Protein AF-A0A6N1MS42-F1 (afdb_monomer)

Solvent-accessible surface area (backbone atoms only — not comparable to full-atom values): 5623 Å² total; per-residue (Å²): 131,81,63,70,68,56,56,54,53,55,51,52,53,53,54,46,73,71,34,95,62,48,94,50,84,52,76,70,48,53,62,50,50,35,52,50,42,53,49,51,29,53,51,22,40,51,39,30,60,65,42,89,42,75,66,50,28,54,49,19,51,53,46,24,54,50,39,49,49,51,28,41,77,69,61,59,40,54,74,70,56,47,53,55,52,52,50,52,44,53,50,29,52,53,52,41,58,52,63,77,75,111

Organism: Acinetobacter lwoffii (NCBI:txid28090)

Foldseek 3Di:
DPDPVVVVVVVVVVCLCPDPCNVPQDPVNLVVVLVVLVVQLVVLLVQCLVPPDPVSNVVSLVSNLVSLVVCVVSVSDDPVVSVVSVVSSVVSNVNNVVVVVD

Secondary structure (DSSP, 8-state):
---HHHHHHHHHHHHHHTSTTTTPPPHHHHHHHHHHHHHHHHHHHHHHTT--SHHHHHHHHHHHHHHHHHHHHTTSS-HHHHHHHHHHHHHHHHHHHHHHT-

Radius of gyration: 22.66 Å; Cα contacts (8 Å, |Δi|>4): 66; chains: 1; bounding box: 39×54×63 Å

Structure (mmCIF, N/CA/C/O backbone):
data_AF-A0A6N1MS42-F1
#
_entry.id   AF-A0A6N1MS42-F1
#
loop_
_atom_site.group_PDB
_atom_site.id
_atom_site.type_symbol
_atom_site.label_atom_id
_atom_site.label_alt_id
_atom_site.label_comp_id
_atom_site.label_asym_id
_atom_site.label_entity_id
_atom_site.label_seq_id
_atom_site.pdbx_PDB_ins_code
_atom_site.Cartn_x
_atom_site.Cartn_y
_atom_site.Cartn_z
_atom_site.occupancy
_atom_site.B_iso_or_equiv
_atom_site.auth_seq_id
_atom_site.auth_comp_id
_atom_site.auth_asym_id
_atom_site.auth_atom_id
_atom_site.pdbx_PDB_model_num
ATOM 1 N N . MET A 1 1 ? -23.022 41.405 36.509 1.00 46.06 1 MET A N 1
ATOM 2 C CA . MET A 1 1 ? -23.835 40.597 35.573 1.00 46.06 1 MET A CA 1
ATOM 3 C C . MET A 1 1 ? -22.903 39.611 34.885 1.00 46.06 1 MET A C 1
ATOM 5 O O . MET A 1 1 ? -21.986 40.055 34.209 1.00 46.06 1 MET A O 1
ATOM 9 N N . ARG A 1 2 ? -23.040 38.303 35.147 1.00 53.59 2 ARG A N 1
ATOM 10 C CA . ARG A 1 2 ? -22.235 37.265 34.476 1.00 53.59 2 ARG A CA 1
ATOM 11 C C . ARG A 1 2 ? -22.725 37.161 33.032 1.00 53.59 2 ARG A C 1
ATOM 13 O O . ARG A 1 2 ? -23.925 37.026 32.816 1.00 53.59 2 ARG A O 1
ATOM 20 N N . ASN A 1 3 ? -21.812 37.291 32.077 1.00 54.62 3 ASN A N 1
ATOM 21 C CA . ASN A 1 3 ? -22.112 37.280 30.649 1.00 54.62 3 ASN A CA 1
ATOM 22 C C . ASN A 1 3 ? -22.675 35.898 30.270 1.00 54.62 3 ASN A C 1
ATOM 24 O O . ASN A 1 3 ? -21.947 34.908 30.305 1.00 54.62 3 ASN A O 1
ATOM 28 N N . SER A 1 4 ? -23.965 35.810 29.941 1.00 60.06 4 SER A N 1
ATOM 29 C CA . SER A 1 4 ? -24.649 34.543 29.617 1.00 60.06 4 SER A CA 1
ATOM 30 C C . SER A 1 4 ? -24.002 33.792 28.446 1.00 60.06 4 SER A C 1
ATOM 32 O O . SER A 1 4 ? -24.046 32.567 28.399 1.00 60.06 4 SER A O 1
ATOM 34 N N . ASN A 1 5 ? -23.337 34.515 27.541 1.00 59.06 5 ASN A N 1
ATOM 35 C CA . ASN A 1 5 ? -22.648 33.945 26.383 1.00 59.06 5 ASN A CA 1
ATOM 36 C C . ASN A 1 5 ? -21.365 33.172 26.736 1.00 59.06 5 ASN A C 1
ATOM 38 O O . ASN A 1 5 ? -21.044 32.212 26.042 1.00 59.06 5 ASN A O 1
ATOM 42 N N . GLN A 1 6 ? -20.657 33.543 27.811 1.00 59.50 6 GLN A N 1
ATOM 43 C CA . GLN A 1 6 ? -19.477 32.794 28.275 1.00 59.50 6 GLN A CA 1
ATOM 44 C C . GLN A 1 6 ? -19.880 31.419 28.816 1.00 59.50 6 GLN A C 1
ATOM 46 O O . GLN A 1 6 ? -19.284 30.414 28.446 1.00 59.50 6 GLN A O 1
ATOM 51 N N . ASN A 1 7 ? -20.974 31.361 29.583 1.00 71.69 7 ASN A N 1
ATOM 52 C CA . ASN A 1 7 ? -21.485 30.099 30.118 1.00 71.69 7 ASN A CA 1
ATOM 53 C C . ASN A 1 7 ? -21.878 29.106 29.011 1.00 71.69 7 ASN A C 1
ATOM 55 O O . ASN A 1 7 ? -21.633 27.917 29.166 1.00 71.69 7 ASN A O 1
ATOM 59 N N . ASN A 1 8 ? -22.450 29.571 27.895 1.00 81.50 8 ASN A N 1
ATOM 60 C CA . ASN A 1 8 ? -22.872 28.684 26.805 1.00 81.50 8 ASN A CA 1
ATOM 61 C C . ASN A 1 8 ? -21.684 28.049 26.072 1.00 81.50 8 ASN A C 1
ATOM 63 O O . ASN A 1 8 ? -21.704 26.853 25.791 1.00 81.50 8 ASN A O 1
ATOM 67 N N . PHE A 1 9 ? -20.644 28.833 25.774 1.00 83.44 9 PHE A N 1
ATOM 68 C CA . PHE A 1 9 ? -19.440 28.307 25.131 1.00 83.44 9 PHE A CA 1
ATOM 69 C C . PHE A 1 9 ? -18.716 27.310 26.042 1.00 83.44 9 PHE A C 1
ATOM 71 O O . PHE A 1 9 ? -18.429 26.192 25.616 1.00 83.44 9 PHE A O 1
ATOM 78 N N . ASP A 1 10 ? -18.509 27.673 27.311 1.00 87.62 10 ASP A N 1
ATOM 79 C CA . ASP A 1 10 ? -17.838 26.812 28.289 1.00 87.62 10 ASP A CA 1
ATOM 80 C C . ASP A 1 10 ? -18.599 25.493 28.484 1.00 87.62 10 ASP A C 1
ATOM 82 O O . ASP A 1 10 ? -17.997 24.419 28.553 1.00 87.62 10 ASP A O 1
ATOM 86 N N . GLN A 1 11 ? -19.933 25.544 28.503 1.00 86.81 11 GLN A N 1
ATOM 87 C CA . GLN A 1 11 ? -20.781 24.364 28.639 1.00 86.81 11 GLN A CA 1
ATOM 88 C C . GLN A 1 11 ? -20.720 23.460 27.399 1.00 86.81 11 GLN A C 1
ATOM 90 O O . GLN A 1 11 ? -20.652 22.239 27.547 1.00 86.81 11 GLN A O 1
ATOM 95 N N . ILE A 1 12 ? -20.662 24.029 26.190 1.00 87.44 12 ILE A N 1
ATOM 96 C CA . ILE A 1 12 ? -20.467 23.264 24.948 1.00 87.44 12 ILE A CA 1
ATOM 97 C C . ILE A 1 12 ? -19.099 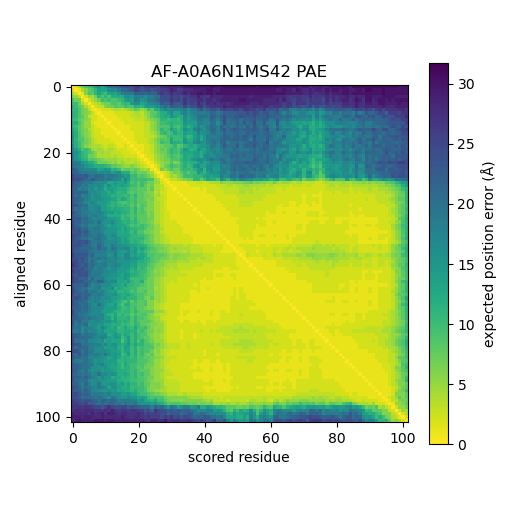22.578 24.951 1.00 87.44 12 ILE A C 1
ATOM 99 O O . ILE A 1 12 ? -19.031 21.365 24.748 1.00 87.44 12 ILE A O 1
ATOM 103 N N . VAL A 1 13 ? -18.024 23.319 25.230 1.00 87.50 13 VAL A N 1
ATOM 104 C CA . VAL A 1 13 ? -16.656 22.777 25.267 1.00 87.50 13 VAL A CA 1
ATOM 105 C C . VAL A 1 13 ? -16.554 21.647 26.288 1.00 87.50 13 VAL A C 1
ATOM 107 O O . VAL A 1 13 ? -16.107 20.551 25.953 1.00 87.50 13 VAL A O 1
ATOM 110 N N . THR A 1 14 ? -17.055 21.873 27.503 1.00 87.94 14 THR A N 1
ATOM 111 C CA . THR A 1 14 ? -17.074 20.861 28.566 1.00 87.94 14 THR A CA 1
ATOM 112 C C . THR A 1 14 ? -17.884 19.634 28.143 1.00 87.94 14 THR A C 1
ATOM 114 O O . THR A 1 14 ? -17.425 18.507 28.304 1.00 87.94 14 THR A O 1
ATOM 117 N N . SER A 1 15 ? -19.058 19.825 27.532 1.00 88.44 15 SER A N 1
ATOM 118 C CA . SER A 1 15 ? -19.905 18.709 27.093 1.00 88.44 15 SER A CA 1
ATOM 119 C C . SER A 1 15 ? -19.259 17.843 26.011 1.00 88.44 15 SER A C 1
ATOM 121 O O . SER A 1 15 ? -19.472 16.634 26.012 1.00 88.44 15 SER A O 1
ATOM 123 N N . ARG A 1 16 ? -18.459 18.423 25.102 1.00 87.25 16 ARG A N 1
ATOM 124 C CA . ARG A 1 16 ? -17.752 17.637 24.082 1.00 87.25 16 ARG A CA 1
ATOM 125 C C . ARG A 1 16 ? -16.505 16.972 24.629 1.00 87.25 16 ARG A C 1
ATOM 127 O O . ARG A 1 16 ? -16.306 15.821 24.286 1.00 87.25 16 ARG A O 1
ATOM 134 N N . LEU A 1 17 ? -15.736 17.617 25.508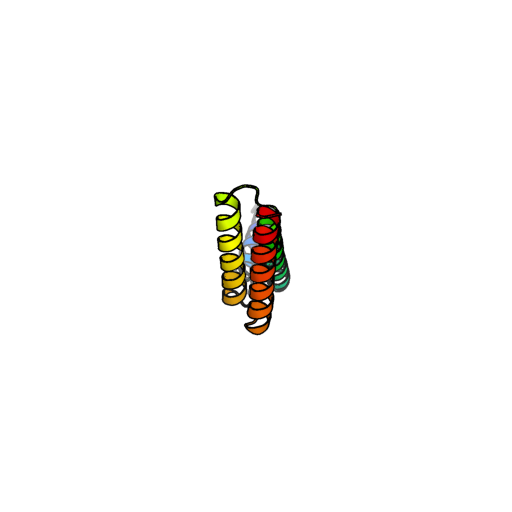 1.00 89.50 17 LEU A N 1
ATOM 135 C CA . LEU A 1 17 ? -14.557 17.007 26.147 1.00 89.50 17 LEU A CA 1
ATOM 136 C C . LEU A 1 17 ? -14.883 15.711 26.905 1.00 89.50 17 LEU A C 1
ATOM 138 O O . LEU A 1 17 ? -14.063 14.799 26.938 1.00 89.50 17 LEU A O 1
ATOM 142 N N . PHE A 1 18 ? -16.070 15.632 27.511 1.00 90.44 18 PHE A N 1
ATOM 143 C CA . PHE A 1 18 ? -16.519 14.466 28.281 1.00 90.44 18 PHE A CA 1
ATOM 144 C C . PHE A 1 18 ? -17.519 13.578 27.537 1.00 90.44 18 PHE A C 1
ATOM 146 O O . PHE A 1 18 ? -18.116 12.683 28.137 1.00 90.44 18 PHE A O 1
ATOM 153 N N . ALA A 1 19 ? -17.738 13.818 26.245 1.00 89.38 19 ALA A N 1
ATOM 154 C CA . ALA A 1 19 ? -18.601 12.954 25.462 1.00 89.38 19 ALA A CA 1
ATOM 155 C C . ALA A 1 19 ? -17.929 11.588 25.242 1.00 89.38 19 ALA A C 1
ATOM 157 O O . ALA A 1 19 ? -16.713 11.501 25.085 1.00 89.38 19 ALA A O 1
ATOM 158 N N . ALA A 1 20 ? -18.715 10.510 25.217 1.00 82.50 20 ALA A N 1
ATOM 159 C CA . ALA A 1 20 ? -18.186 9.152 25.041 1.00 82.50 20 ALA A CA 1
ATOM 160 C C . ALA A 1 20 ? -17.504 8.941 23.675 1.00 82.50 20 ALA A C 1
ATOM 162 O O . ALA A 1 20 ? -16.660 8.064 23.529 1.00 82.50 20 ALA A O 1
ATOM 163 N N . ASP A 1 21 ? -17.866 9.761 22.689 1.00 81.19 21 ASP A N 1
ATOM 164 C CA . ASP A 1 21 ? -17.293 9.804 21.346 1.00 81.19 21 ASP A CA 1
ATOM 165 C C . ASP A 1 21 ? -16.140 10.814 21.218 1.00 81.19 21 ASP A C 1
ATOM 167 O O . ASP A 1 21 ? -15.609 11.017 20.125 1.00 81.19 21 ASP A O 1
ATOM 171 N N . PHE A 1 22 ? -15.740 11.476 22.308 1.00 83.75 22 PHE A N 1
ATOM 172 C CA . PHE A 1 22 ? -14.679 12.470 22.257 1.00 83.75 22 PHE A CA 1
ATOM 173 C C . PHE A 1 22 ? -13.350 11.834 21.857 1.00 83.75 22 PHE A C 1
ATOM 175 O O . PHE A 1 22 ? -12.889 10.875 22.478 1.00 83.75 22 PHE A O 1
ATOM 182 N N . ALA A 1 23 ? -12.740 12.387 20.806 1.00 73.88 23 ALA A N 1
ATOM 183 C CA . ALA A 1 23 ? -11.509 11.887 20.196 1.00 73.88 23 ALA A CA 1
ATOM 184 C C . ALA A 1 23 ? -11.566 10.415 19.732 1.00 73.88 23 ALA A C 1
ATOM 186 O O . ALA A 1 23 ? -10.527 9.838 19.414 1.00 73.88 23 ALA A O 1
ATOM 187 N N . GLN A 1 24 ? -12.758 9.811 19.665 1.00 74.50 24 GLN A N 1
ATOM 188 C CA . GLN A 1 24 ? -12.941 8.499 19.060 1.00 74.50 24 GLN A CA 1
ATOM 189 C C . GLN A 1 24 ? -13.020 8.659 17.535 1.00 74.50 24 GLN A C 1
ATOM 191 O O . GLN A 1 24 ? -13.707 9.573 17.064 1.00 74.50 24 GLN A O 1
ATOM 196 N N . PRO A 1 25 ? -12.361 7.786 16.753 1.00 67.94 25 PRO A N 1
ATOM 197 C CA . PRO A 1 25 ? -12.599 7.703 15.318 1.00 67.94 25 PRO A CA 1
ATOM 198 C C . PRO A 1 25 ? -14.087 7.436 15.077 1.00 67.94 25 PRO A C 1
ATOM 200 O O . PRO A 1 25 ? -14.661 6.511 15.656 1.00 67.94 25 PRO A O 1
ATOM 203 N N . GLN A 1 26 ? -14.733 8.249 14.250 1.00 71.00 26 GLN A N 1
ATOM 204 C CA . GLN A 1 26 ? -16.119 8.014 13.865 1.00 71.00 26 GLN A CA 1
ATOM 205 C C . GLN A 1 26 ? -16.179 6.769 12.971 1.00 71.00 26 GLN A C 1
ATOM 207 O O . GLN A 1 26 ? -15.258 6.500 12.210 1.00 71.00 26 GLN A O 1
ATOM 212 N N . ILE A 1 27 ? -17.274 6.005 12.999 1.00 64.50 27 ILE A N 1
ATOM 213 C CA . ILE A 1 27 ? -17.420 4.814 12.131 1.00 64.50 27 ILE A CA 1
ATOM 214 C C . ILE A 1 27 ? -17.277 5.191 10.642 1.00 64.50 27 ILE A C 1
ATOM 216 O O . ILE A 1 27 ? -16.701 4.436 9.863 1.00 64.50 27 ILE A O 1
ATOM 220 N N . GLN A 1 28 ? -17.720 6.396 10.260 1.00 63.66 28 GLN A N 1
ATOM 221 C CA . GLN A 1 28 ? -17.510 6.952 8.915 1.00 63.66 28 GLN A CA 1
ATOM 222 C C . GLN A 1 28 ? -16.028 7.147 8.560 1.00 63.66 28 GLN A C 1
ATOM 224 O O . GLN A 1 28 ? -15.675 7.110 7.380 1.00 63.66 28 GLN A O 1
ATOM 229 N N . ASP A 1 29 ? -15.156 7.309 9.555 1.00 77.38 29 ASP A N 1
ATOM 230 C CA . ASP A 1 29 ? -13.722 7.460 9.341 1.00 77.38 29 ASP A CA 1
ATOM 231 C C . ASP A 1 29 ? -13.102 6.146 8.855 1.00 77.38 29 ASP A C 1
ATOM 233 O O . ASP A 1 29 ? -12.195 6.175 8.027 1.00 77.38 29 ASP A O 1
ATOM 237 N N . PHE A 1 30 ? -13.610 4.988 9.296 1.00 84.19 30 PHE A N 1
ATOM 238 C CA . PHE A 1 30 ? -13.060 3.695 8.883 1.00 84.19 30 PHE A CA 1
ATOM 239 C C . PHE A 1 30 ? -13.228 3.453 7.380 1.00 84.19 30 PHE A C 1
ATOM 241 O O . PHE A 1 30 ? -12.244 3.200 6.685 1.00 84.19 30 PHE A O 1
ATOM 248 N N . ASP A 1 31 ? -14.449 3.589 6.853 1.00 88.44 31 ASP A N 1
ATOM 249 C CA . ASP A 1 31 ? -14.713 3.416 5.418 1.00 88.44 31 ASP A CA 1
ATOM 250 C C . ASP A 1 31 ? -13.959 4.455 4.578 1.00 88.44 31 ASP A C 1
ATOM 252 O O . ASP A 1 31 ? -13.432 4.145 3.503 1.00 88.44 31 ASP A O 1
ATOM 256 N N . PHE A 1 32 ? -13.850 5.686 5.088 1.00 89.62 32 PHE A N 1
ATOM 257 C CA . PHE A 1 32 ? -13.055 6.734 4.464 1.00 89.62 32 PHE A CA 1
ATOM 258 C C . PHE A 1 32 ? -11.572 6.348 4.380 1.00 89.62 32 PHE A C 1
ATOM 260 O O . PHE A 1 32 ? -10.989 6.396 3.293 1.00 89.62 32 PHE A O 1
ATOM 267 N N . TYR A 1 33 ? -10.956 5.927 5.488 1.00 90.81 33 TYR A N 1
ATOM 268 C CA . TYR A 1 33 ? -9.545 5.542 5.511 1.00 90.81 33 TYR A CA 1
ATOM 269 C C . TYR A 1 33 ? -9.277 4.271 4.708 1.00 90.81 33 TYR A C 1
ATOM 271 O O . TYR A 1 33 ? -8.292 4.225 3.971 1.00 90.81 33 TYR A O 1
ATOM 279 N N . LYS A 1 34 ? -10.189 3.295 4.735 1.00 94.25 34 LYS A N 1
ATOM 280 C CA . LYS A 1 34 ? -10.130 2.114 3.870 1.00 94.25 34 LYS A CA 1
ATOM 281 C C . LYS A 1 34 ? -10.139 2.504 2.392 1.00 94.25 34 LYS A C 1
ATOM 283 O O . LYS A 1 34 ? -9.293 2.044 1.626 1.00 94.25 34 LYS A O 1
ATOM 288 N N . SER A 1 35 ? -11.045 3.393 1.987 1.00 95.31 35 SER A N 1
ATOM 289 C CA . SER A 1 35 ? -11.112 3.904 0.612 1.00 95.31 35 SER A CA 1
ATOM 290 C C . SER A 1 35 ? -9.825 4.634 0.206 1.00 95.31 35 SER A C 1
ATOM 292 O O . SER A 1 35 ? -9.282 4.411 -0.883 1.00 95.31 35 SER A O 1
ATOM 294 N N . LYS A 1 36 ? -9.271 5.456 1.106 1.00 95.56 36 LYS A N 1
ATOM 295 C CA . LYS A 1 36 ? -7.984 6.129 0.889 1.00 95.56 36 LYS A CA 1
ATOM 296 C C . LYS A 1 36 ? -6.830 5.141 0.744 1.00 95.56 36 LYS A C 1
ATOM 298 O O . LYS A 1 36 ? -6.046 5.299 -0.189 1.00 95.56 36 LYS A O 1
ATOM 303 N N . ALA A 1 37 ? -6.758 4.115 1.587 1.00 96.19 37 ALA A N 1
ATOM 304 C CA . ALA A 1 37 ? -5.732 3.081 1.503 1.00 96.19 37 ALA A CA 1
ATOM 305 C C . ALA A 1 37 ? -5.805 2.325 0.166 1.00 96.19 37 ALA A C 1
ATOM 307 O O . ALA A 1 37 ? -4.793 2.179 -0.518 1.00 96.19 37 ALA A O 1
ATOM 308 N N . ILE A 1 38 ? -7.007 1.931 -0.270 1.00 97.81 38 ILE A N 1
ATOM 309 C CA . ILE A 1 38 ? -7.211 1.283 -1.577 1.00 97.81 38 ILE A CA 1
ATOM 310 C C . ILE A 1 38 ? -6.762 2.201 -2.720 1.00 97.81 38 ILE A C 1
ATOM 312 O O . ILE A 1 38 ? -6.057 1.757 -3.626 1.00 97.81 38 ILE A O 1
ATOM 316 N N . THR A 1 39 ? -7.111 3.488 -2.656 1.00 98.25 39 THR A N 1
ATOM 317 C CA . THR A 1 39 ? -6.700 4.481 -3.660 1.00 98.25 39 THR A CA 1
ATOM 318 C C . THR A 1 39 ? -5.176 4.622 -3.715 1.00 98.25 39 THR A C 1
ATOM 320 O O . THR A 1 39 ? -4.602 4.701 -4.796 1.00 98.25 39 THR A O 1
ATOM 323 N N . GLN A 1 40 ? -4.495 4.632 -2.566 1.00 97.81 40 GLN A N 1
ATOM 324 C CA . GLN A 1 40 ? -3.032 4.710 -2.499 1.00 97.81 40 GLN A CA 1
ATOM 325 C C . GLN A 1 40 ? -2.361 3.478 -3.114 1.00 97.81 40 GLN A C 1
ATOM 327 O O . GLN A 1 40 ? -1.416 3.629 -3.888 1.00 97.81 40 GLN A O 1
ATOM 332 N N . ILE A 1 41 ? -2.881 2.276 -2.839 1.00 98.25 41 ILE A N 1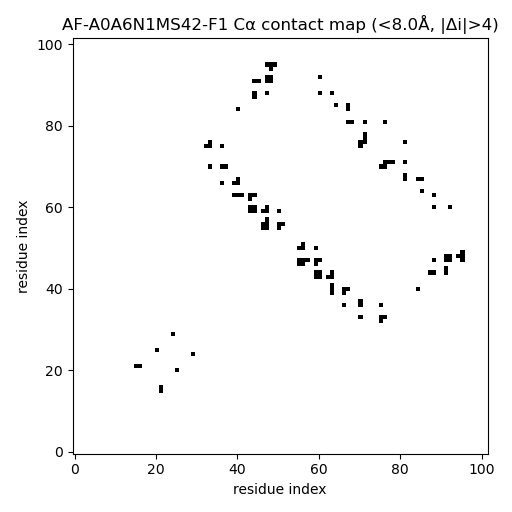
ATOM 333 C CA . ILE A 1 41 ? -2.397 1.035 -3.463 1.00 98.25 41 ILE A CA 1
ATOM 334 C C . ILE A 1 41 ? -2.561 1.108 -4.987 1.00 98.25 41 ILE A C 1
ATOM 336 O O . ILE A 1 41 ? -1.614 0.836 -5.722 1.00 98.25 41 ILE A O 1
ATOM 340 N N . GLN A 1 42 ? -3.741 1.506 -5.470 1.00 98.12 42 GLN A N 1
ATOM 341 C CA . GLN A 1 42 ? -4.025 1.623 -6.904 1.00 98.12 42 GLN A CA 1
ATOM 342 C C . GLN A 1 42 ? -3.103 2.629 -7.594 1.00 98.12 42 GLN A C 1
ATOM 344 O O . GLN A 1 42 ? -2.511 2.305 -8.621 1.00 98.12 42 GLN A O 1
ATOM 349 N N . SER A 1 43 ? -2.948 3.821 -7.016 1.00 97.88 43 SER A N 1
ATOM 350 C CA . SER A 1 43 ? -2.075 4.862 -7.560 1.00 97.88 43 SER A CA 1
ATOM 351 C C . SER A 1 43 ? -0.620 4.405 -7.623 1.00 97.88 43 SER A C 1
ATOM 353 O O . SER A 1 43 ? 0.022 4.592 -8.650 1.00 97.88 43 SER A O 1
ATOM 355 N N . ALA A 1 44 ? -0.110 3.751 -6.574 1.00 97.81 44 ALA A N 1
ATOM 356 C CA . ALA A 1 44 ? 1.261 3.246 -6.569 1.00 97.81 44 ALA A CA 1
ATOM 357 C C . ALA A 1 44 ? 1.480 2.150 -7.623 1.00 97.81 44 ALA A C 1
ATOM 359 O O . ALA A 1 44 ? 2.494 2.169 -8.313 1.00 97.81 44 ALA A O 1
ATOM 360 N N . ILE A 1 45 ? 0.517 1.236 -7.805 1.00 97.94 45 ILE A N 1
ATOM 361 C CA . ILE A 1 45 ? 0.568 0.227 -8.876 1.00 97.94 45 ILE A CA 1
ATOM 362 C C . ILE A 1 45 ? 0.569 0.896 -10.253 1.00 97.94 45 ILE A C 1
ATOM 364 O O . ILE A 1 45 ? 1.358 0.513 -11.111 1.00 97.94 45 ILE A O 1
ATOM 368 N N . GLN A 1 46 ? -0.260 1.920 -10.462 1.00 96.88 46 GLN A N 1
ATOM 369 C CA . GLN A 1 46 ? -0.266 2.667 -11.719 1.00 96.88 46 GLN A CA 1
ATOM 370 C C . GLN A 1 46 ? 1.082 3.355 -11.975 1.00 96.88 46 GLN A C 1
ATOM 372 O O . GLN A 1 46 ? 1.554 3.356 -13.109 1.00 96.88 46 GLN A O 1
ATOM 377 N N . SER A 1 47 ? 1.723 3.891 -10.931 1.00 97.19 47 SER A N 1
ATOM 378 C CA . SER A 1 47 ? 3.052 4.502 -11.032 1.00 97.19 47 SER A CA 1
ATOM 379 C C . SER A 1 47 ? 4.150 3.513 -11.430 1.00 97.19 47 SER A C 1
ATOM 381 O O . SER A 1 47 ? 5.126 3.939 -12.037 1.00 97.19 47 SER A O 1
ATOM 383 N N . ILE A 1 48 ? 4.000 2.212 -11.148 1.00 96.69 48 ILE A N 1
ATOM 384 C CA . ILE A 1 48 ? 4.925 1.177 -11.646 1.00 96.69 48 ILE A CA 1
ATOM 385 C C . ILE A 1 48 ? 4.880 1.138 -13.178 1.00 96.69 48 ILE A C 1
ATOM 387 O O . ILE A 1 48 ? 5.925 1.153 -13.819 1.00 96.69 48 ILE A O 1
ATOM 391 N N . SER A 1 49 ? 3.675 1.130 -13.752 1.00 92.69 49 SER A N 1
ATOM 392 C CA . SER A 1 49 ? 3.444 1.058 -15.203 1.00 92.69 49 SER A CA 1
ATOM 393 C C . SER A 1 49 ? 3.667 2.376 -15.951 1.00 92.69 49 SER A C 1
ATOM 395 O O . SER A 1 49 ? 3.514 2.425 -17.162 1.00 92.69 49 SER A O 1
ATOM 397 N N . SER A 1 50 ? 3.943 3.476 -15.251 1.00 93.56 50 SER A N 1
ATOM 398 C CA . SER A 1 50 ? 4.197 4.781 -15.875 1.00 93.56 50 SER A CA 1
ATOM 399 C C . SER A 1 50 ? 5.547 5.374 -15.475 1.00 93.56 50 SER A C 1
ATOM 401 O O . SER A 1 50 ? 5.769 6.571 -15.665 1.00 93.56 50 SER A O 1
ATOM 403 N N . ALA A 1 51 ? 6.409 4.578 -14.841 1.00 94.44 51 ALA A N 1
ATOM 404 C CA . ALA A 1 51 ? 7.727 5.012 -14.409 1.00 94.44 51 ALA A CA 1
ATOM 405 C C . ALA A 1 51 ? 8.640 5.233 -15.621 1.00 94.44 51 ALA A C 1
ATOM 407 O O . ALA A 1 51 ? 8.776 4.356 -16.468 1.00 94.44 51 ALA A O 1
ATOM 408 N N . ASN A 1 52 ? 9.313 6.385 -15.670 1.00 91.69 52 ASN A N 1
ATOM 409 C CA . ASN A 1 52 ? 10.205 6.751 -16.777 1.00 91.69 52 ASN A CA 1
ATOM 410 C C . ASN A 1 52 ? 11.686 6.663 -16.390 1.00 91.69 52 ASN A C 1
ATOM 412 O O . ASN A 1 52 ? 12.569 6.999 -17.177 1.00 91.69 52 ASN A O 1
ATOM 416 N N . SER A 1 53 ? 11.974 6.245 -15.156 1.00 93.06 53 SER A N 1
ATOM 417 C CA . SER A 1 53 ? 13.332 6.006 -14.689 1.00 93.06 53 SER A CA 1
ATOM 418 C C . SER A 1 53 ? 13.402 4.808 -13.739 1.00 93.06 53 SER A C 1
ATOM 420 O O . SER A 1 53 ? 12.438 4.530 -13.019 1.00 93.06 53 SER A O 1
ATOM 422 N N . PRO A 1 54 ? 14.569 4.144 -13.638 1.00 91.50 54 PRO A N 1
ATOM 423 C CA . PRO A 1 54 ? 14.765 3.055 -12.683 1.00 91.50 54 PRO A CA 1
ATOM 424 C C . PRO A 1 54 ? 14.511 3.462 -11.225 1.00 91.50 54 PRO A C 1
ATOM 426 O O . PRO A 1 54 ? 14.074 2.646 -10.415 1.00 91.50 54 PRO A O 1
ATOM 429 N N . LEU A 1 55 ? 14.778 4.723 -10.867 1.00 95.31 55 LEU A N 1
ATOM 430 C CA . LEU A 1 55 ? 14.517 5.230 -9.520 1.00 95.31 55 LEU A CA 1
ATOM 431 C C . LEU A 1 55 ? 13.013 5.333 -9.246 1.00 95.31 55 LEU A C 1
ATOM 433 O O . LEU A 1 55 ? 12.557 4.874 -8.198 1.00 95.31 55 LEU A O 1
ATOM 437 N N . GLU A 1 56 ? 12.250 5.910 -10.177 1.00 94.62 56 GLU A N 1
ATOM 438 C CA . GLU A 1 56 ? 10.787 6.001 -10.081 1.00 94.62 56 GLU A CA 1
ATOM 439 C C . GLU A 1 56 ? 10.157 4.612 -10.014 1.00 94.62 56 GLU A C 1
ATOM 441 O O . GLU A 1 56 ? 9.331 4.357 -9.141 1.00 94.62 56 GLU A O 1
ATOM 446 N N . PHE A 1 57 ? 10.616 3.696 -10.867 1.00 95.62 57 PHE A N 1
ATOM 447 C CA . PHE A 1 57 ? 10.127 2.323 -10.923 1.00 95.62 57 PHE A CA 1
ATOM 448 C C . PHE A 1 57 ? 10.316 1.594 -9.588 1.00 95.62 57 PHE A C 1
ATOM 450 O O . PHE A 1 57 ? 9.356 1.101 -8.994 1.00 95.62 57 PHE A O 1
ATOM 457 N N . ASN A 1 58 ? 11.541 1.599 -9.054 1.00 96.12 58 ASN A N 1
ATOM 458 C CA . ASN A 1 58 ? 11.836 0.965 -7.769 1.00 96.12 58 ASN A CA 1
ATOM 459 C C . ASN A 1 58 ? 11.088 1.634 -6.605 1.00 96.12 58 ASN A C 1
ATOM 461 O O . ASN A 1 58 ? 10.623 0.950 -5.689 1.00 96.12 58 ASN A O 1
ATOM 465 N N . SER A 1 59 ? 10.928 2.960 -6.650 1.00 97.06 59 SER A N 1
ATOM 466 C CA . SER A 1 59 ? 10.179 3.705 -5.633 1.00 97.06 59 SER A CA 1
ATOM 467 C C . SER A 1 59 ? 8.691 3.354 -5.657 1.00 97.06 59 SER A C 1
ATOM 469 O O . SER A 1 59 ? 8.103 3.148 -4.596 1.00 97.06 59 SER A O 1
ATOM 471 N N . ALA A 1 60 ? 8.089 3.219 -6.841 1.00 97.75 60 ALA A N 1
ATOM 472 C CA . ALA A 1 60 ? 6.687 2.841 -7.001 1.00 97.75 60 ALA A CA 1
ATOM 473 C C . ALA A 1 60 ? 6.415 1.414 -6.493 1.00 97.75 60 ALA A C 1
ATOM 475 O O . ALA A 1 60 ? 5.435 1.190 -5.781 1.00 97.75 60 ALA A O 1
ATOM 476 N N . ILE A 1 61 ? 7.320 0.463 -6.760 1.00 97.88 61 ILE A N 1
ATOM 477 C CA . ILE A 1 61 ? 7.237 -0.906 -6.221 1.00 97.88 61 ILE A CA 1
ATOM 478 C C . ILE A 1 61 ? 7.307 -0.892 -4.690 1.00 97.88 61 ILE A C 1
ATOM 480 O O . ILE A 1 61 ? 6.495 -1.536 -4.018 1.00 97.88 61 ILE A O 1
ATOM 484 N N . ALA A 1 62 ? 8.268 -0.160 -4.123 1.00 98.12 62 ALA A N 1
ATOM 485 C CA . ALA A 1 62 ? 8.413 -0.045 -2.676 1.00 98.12 62 ALA A CA 1
ATOM 486 C C . ALA A 1 62 ? 7.166 0.585 -2.033 1.00 98.12 62 ALA A C 1
ATOM 488 O O . ALA A 1 62 ? 6.666 0.070 -1.032 1.00 98.12 62 ALA A O 1
ATOM 489 N N . GLN A 1 63 ? 6.623 1.647 -2.636 1.00 97.94 63 GLN A N 1
ATOM 490 C CA . GLN A 1 63 ? 5.401 2.306 -2.174 1.00 97.94 63 GLN A CA 1
ATOM 491 C C . GLN A 1 63 ? 4.183 1.385 -2.237 1.00 97.94 63 GLN A C 1
ATOM 493 O O . GLN A 1 63 ? 3.454 1.292 -1.252 1.00 97.94 63 GLN A O 1
ATOM 498 N N . ALA A 1 64 ? 3.977 0.663 -3.342 1.00 98.44 64 ALA A N 1
ATOM 499 C CA . ALA A 1 64 ? 2.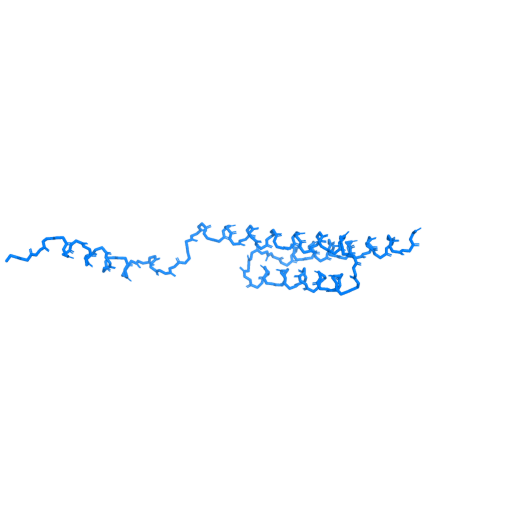855 -0.263 -3.470 1.00 98.44 64 ALA A CA 1
ATOM 500 C C . ALA A 1 64 ? 2.895 -1.338 -2.372 1.00 98.44 64 ALA A C 1
ATOM 502 O O . ALA A 1 64 ? 1.900 -1.562 -1.684 1.00 98.44 64 ALA A O 1
ATOM 503 N N . ASN A 1 65 ? 4.065 -1.939 -2.134 1.00 98.25 65 ASN A N 1
ATOM 504 C CA . ASN A 1 65 ? 4.243 -2.927 -1.069 1.00 98.25 65 ASN A CA 1
ATOM 505 C C . ASN A 1 65 ? 4.030 -2.332 0.333 1.00 98.25 65 ASN A C 1
ATOM 507 O O . ASN A 1 65 ? 3.399 -2.968 1.179 1.00 98.25 65 ASN A O 1
ATOM 511 N N . ALA A 1 66 ? 4.518 -1.114 0.582 1.00 98.38 66 ALA A N 1
ATOM 512 C CA . ALA A 1 66 ? 4.318 -0.426 1.853 1.00 98.38 66 ALA A CA 1
ATOM 513 C C . ALA A 1 66 ? 2.833 -0.130 2.114 1.00 98.38 66 ALA A C 1
ATOM 515 O O . ALA A 1 66 ? 2.344 -0.416 3.205 1.00 98.38 66 ALA A O 1
ATOM 516 N N . PHE A 1 67 ? 2.095 0.365 1.114 1.00 98.38 67 PHE A N 1
ATOM 517 C CA . PHE A 1 67 ? 0.661 0.631 1.247 1.00 98.38 67 PHE A CA 1
ATOM 518 C C . PHE A 1 67 ? -0.160 -0.646 1.435 1.00 98.38 67 PHE A C 1
ATOM 520 O O . PHE A 1 67 ? -1.082 -0.649 2.244 1.00 98.38 67 PHE A O 1
ATOM 527 N N . ILE A 1 68 ? 0.188 -1.744 0.756 1.00 98.50 68 ILE A N 1
ATOM 528 C CA . ILE A 1 68 ? -0.471 -3.045 0.955 1.00 98.50 68 ILE A CA 1
ATOM 529 C C . ILE A 1 68 ? -0.252 -3.556 2.383 1.00 98.50 68 ILE A C 1
ATOM 531 O O . ILE A 1 68 ? -1.194 -4.033 3.013 1.00 98.50 68 ILE A O 1
ATOM 53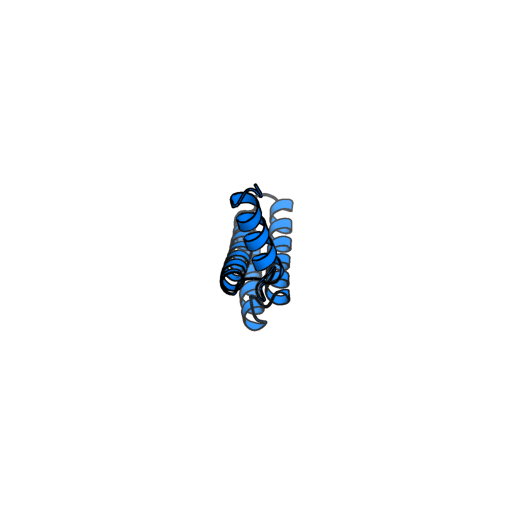5 N N . ASN A 1 69 ? 0.975 -3.464 2.903 1.00 98.12 69 ASN A N 1
ATOM 536 C CA . ASN A 1 69 ? 1.268 -3.879 4.275 1.00 98.12 69 ASN A CA 1
ATOM 537 C C . ASN A 1 69 ? 0.536 -2.996 5.288 1.00 98.12 69 ASN A C 1
ATOM 539 O O . ASN A 1 69 ? -0.165 -3.531 6.136 1.00 98.12 69 ASN A O 1
ATOM 543 N N . ALA A 1 70 ? 0.591 -1.672 5.131 1.00 97.38 70 ALA A N 1
ATOM 544 C CA . ALA A 1 70 ? -0.130 -0.752 6.004 1.00 97.38 70 ALA A CA 1
ATOM 545 C C . ALA A 1 70 ? -1.647 -1.006 5.984 1.00 97.38 70 ALA A C 1
ATOM 547 O O . ALA A 1 70 ? -2.288 -1.005 7.028 1.00 97.38 70 ALA A O 1
ATOM 548 N N . ALA A 1 71 ? -2.234 -1.271 4.813 1.00 97.56 71 ALA A N 1
ATOM 549 C CA . ALA A 1 71 ? -3.655 -1.588 4.707 1.00 97.56 71 ALA A CA 1
ATOM 550 C C . ALA A 1 71 ? -4.029 -2.898 5.423 1.00 97.56 71 ALA A C 1
ATOM 552 O O . ALA A 1 71 ? -5.146 -3.006 5.924 1.00 97.56 71 ALA A O 1
ATOM 553 N N . LEU A 1 72 ? -3.124 -3.882 5.471 1.00 97.44 72 LEU A N 1
ATOM 554 C CA . LEU A 1 72 ? -3.316 -5.098 6.262 1.00 97.44 72 LEU A CA 1
ATOM 555 C C . LEU A 1 72 ? -3.178 -4.809 7.764 1.00 97.44 72 LEU A C 1
ATOM 557 O O . LEU A 1 72 ? -4.015 -5.258 8.537 1.00 97.44 72 LEU A O 1
ATOM 561 N N . ASP A 1 73 ? -2.149 -4.058 8.163 1.00 96.56 73 ASP A N 1
ATOM 562 C CA . ASP A 1 73 ? -1.855 -3.747 9.569 1.00 96.56 73 ASP A CA 1
ATOM 563 C C . ASP A 1 73 ? -2.977 -2.926 10.227 1.00 96.56 73 ASP A C 1
ATOM 565 O O . ASP A 1 73 ? -3.264 -3.101 11.408 1.00 96.56 73 ASP A O 1
ATOM 569 N N . TYR A 1 74 ? -3.643 -2.062 9.454 1.00 93.88 74 TYR A N 1
ATOM 570 C CA . TYR A 1 74 ? -4.828 -1.309 9.885 1.00 93.88 74 TYR A CA 1
ATOM 571 C C . TYR A 1 74 ? -6.156 -2.042 9.637 1.00 93.88 74 TYR A C 1
ATOM 573 O O . TYR A 1 74 ? -7.218 -1.438 9.771 1.00 93.88 74 TYR A O 1
ATOM 581 N N . GLU A 1 75 ? -6.112 -3.319 9.246 1.00 94.25 75 GLU A N 1
ATOM 582 C CA . GLU A 1 75 ? -7.288 -4.167 8.998 1.00 94.25 75 GLU A CA 1
ATOM 583 C C . GLU A 1 75 ? -8.254 -3.616 7.926 1.00 94.25 75 GLU A C 1
ATOM 585 O O . GLU A 1 75 ? -9.419 -4.007 7.836 1.00 94.25 75 GLU A O 1
ATOM 590 N N . PHE A 1 76 ? -7.775 -2.729 7.049 1.00 95.12 76 PHE A N 1
ATOM 591 C CA . PHE A 1 76 ? -8.552 -2.242 5.908 1.00 95.12 76 PHE A CA 1
ATOM 592 C C . PHE A 1 76 ? -8.744 -3.329 4.847 1.00 95.12 76 PHE A C 1
ATOM 594 O O . PHE A 1 76 ? -9.768 -3.338 4.155 1.00 95.12 76 PHE A O 1
ATOM 601 N N . ILE A 1 77 ? -7.782 -4.248 4.737 1.00 96.19 77 ILE A N 1
ATOM 602 C CA . ILE A 1 77 ? -7.837 -5.436 3.882 1.00 96.19 77 ILE A CA 1
ATOM 603 C C . ILE A 1 77 ? -7.479 -6.698 4.673 1.00 96.19 77 ILE A C 1
ATOM 605 O O . ILE A 1 77 ? -6.787 -6.639 5.686 1.00 96.19 77 ILE A O 1
ATOM 609 N N . CYS A 1 78 ? -7.895 -7.858 4.172 1.00 97.00 78 CYS A N 1
ATOM 610 C CA . CYS A 1 78 ? -7.529 -9.164 4.715 1.00 97.00 78 CYS A CA 1
ATOM 611 C C . CYS A 1 78 ? -6.383 -9.838 3.933 1.00 97.00 78 CYS A C 1
ATOM 613 O O . CYS A 1 78 ? -5.930 -9.365 2.888 1.00 97.00 78 CYS A O 1
ATOM 615 N N . LEU A 1 79 ? -5.905 -10.987 4.428 1.00 96.69 79 LEU A N 1
ATOM 616 C CA . LEU A 1 79 ? -4.786 -11.723 3.820 1.00 96.69 79 LEU A CA 1
ATOM 617 C C . LEU A 1 79 ? -5.056 -12.177 2.376 1.00 96.69 79 LEU A C 1
ATOM 619 O O . LEU A 1 79 ? -4.140 -12.163 1.553 1.00 96.69 79 LEU A O 1
ATOM 623 N N . SER A 1 80 ? -6.291 -12.563 2.048 1.00 97.69 80 SER A N 1
ATOM 62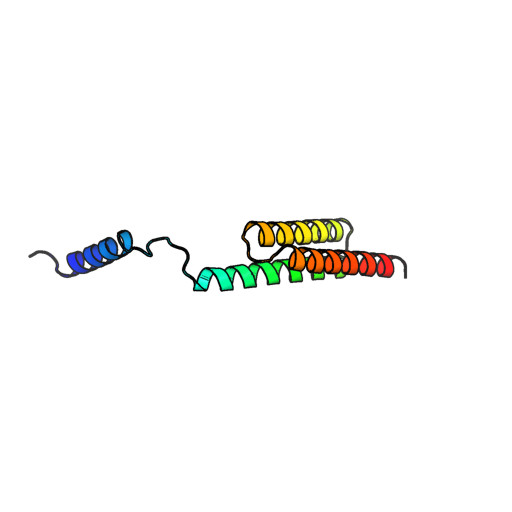4 C CA . SER A 1 80 ? -6.650 -12.937 0.675 1.00 97.69 80 SER A CA 1
ATOM 625 C C . SER A 1 80 ? -6.646 -11.723 -0.257 1.00 97.69 80 SER A C 1
ATOM 627 O O . SER A 1 80 ? -6.110 -11.804 -1.360 1.00 97.69 80 SER A O 1
ATOM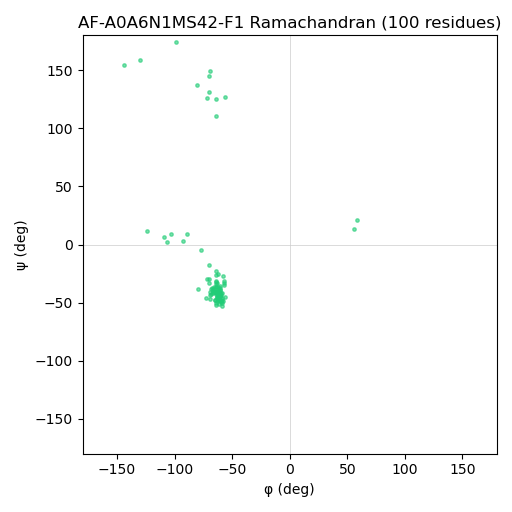 629 N N . GLU A 1 81 ? -7.149 -10.573 0.197 1.00 97.56 81 GLU A N 1
ATOM 630 C CA . GLU A 1 81 ? -7.061 -9.310 -0.546 1.00 97.56 81 GLU A CA 1
ATOM 631 C C . GLU A 1 81 ? -5.604 -8.878 -0.749 1.00 97.56 81 GLU A C 1
ATOM 633 O O . GLU A 1 81 ? -5.235 -8.467 -1.849 1.00 97.56 81 GLU A O 1
ATOM 638 N N . LYS A 1 82 ? -4.741 -9.039 0.264 1.00 97.75 82 LYS A N 1
ATOM 639 C CA . LYS A 1 82 ? -3.296 -8.801 0.129 1.00 97.75 82 LYS A CA 1
ATOM 640 C C . LYS A 1 82 ? -2.683 -9.641 -0.991 1.00 97.75 82 LYS A C 1
ATOM 642 O O . LYS A 1 82 ? -1.925 -9.101 -1.791 1.00 97.75 82 LYS A O 1
ATOM 647 N N . ALA A 1 83 ? -3.016 -10.930 -1.081 1.00 97.81 83 ALA A N 1
ATOM 648 C CA . ALA A 1 83 ? -2.509 -11.790 -2.150 1.00 97.81 83 ALA A CA 1
ATOM 649 C C . ALA A 1 83 ? -2.917 -11.278 -3.544 1.00 97.81 83 ALA A C 1
ATOM 651 O O . ALA A 1 83 ? -2.082 -11.220 -4.444 1.00 97.81 83 ALA A O 1
ATOM 652 N N . VAL A 1 84 ? -4.166 -10.823 -3.702 1.00 98.25 84 VAL A N 1
ATOM 653 C CA . VAL A 1 84 ? -4.657 -10.222 -4.955 1.00 98.25 84 VAL A CA 1
ATOM 654 C C . VAL A 1 84 ? -3.896 -8.939 -5.300 1.00 98.25 84 VAL A C 1
ATOM 656 O O . VAL A 1 84 ? -3.540 -8.719 -6.456 1.00 98.25 84 VAL A O 1
ATOM 659 N N . TRP A 1 85 ? -3.623 -8.081 -4.316 1.00 98.25 85 TRP A N 1
ATOM 660 C CA . TRP A 1 85 ? -2.854 -6.858 -4.551 1.00 98.25 85 TRP A CA 1
ATOM 661 C C . TRP A 1 85 ? -1.399 -7.136 -4.930 1.00 98.25 85 TRP A C 1
ATOM 663 O O . TRP A 1 85 ? -0.878 -6.487 -5.836 1.00 98.25 85 TRP A O 1
ATOM 673 N N . LEU A 1 86 ? -0.760 -8.121 -4.297 1.00 97.94 86 LEU A N 1
ATOM 674 C CA . LEU A 1 86 ? 0.602 -8.533 -4.643 1.00 97.94 86 LEU A CA 1
ATOM 675 C C . LEU A 1 86 ? 0.689 -9.104 -6.063 1.00 97.94 86 LEU A C 1
ATOM 677 O O . LEU A 1 86 ? 1.655 -8.823 -6.772 1.00 97.94 86 LEU A O 1
ATOM 681 N N . ASP A 1 87 ? -0.327 -9.843 -6.512 1.00 98.06 87 ASP A N 1
ATOM 682 C CA . ASP A 1 87 ? -0.387 -10.326 -7.895 1.00 98.06 87 ASP A CA 1
ATOM 683 C C . ASP A 1 87 ? -0.496 -9.167 -8.902 1.00 98.06 87 ASP A C 1
ATOM 685 O O . ASP A 1 87 ? 0.229 -9.134 -9.897 1.00 98.06 87 ASP A O 1
ATOM 689 N N . LYS A 1 88 ? -1.303 -8.141 -8.595 1.00 97.94 88 LYS A N 1
ATOM 690 C CA . LYS A 1 88 ? -1.387 -6.917 -9.415 1.00 97.94 88 LYS A CA 1
ATOM 691 C C . LYS A 1 88 ? -0.062 -6.156 -9.480 1.00 97.94 88 LYS A C 1
ATOM 693 O O . LYS A 1 88 ? 0.308 -5.692 -10.557 1.00 97.94 88 LYS A O 1
ATOM 698 N N . VAL A 1 89 ? 0.666 -6.051 -8.364 1.00 97.81 89 VAL A N 1
ATOM 699 C CA . VAL A 1 89 ? 2.023 -5.474 -8.348 1.00 97.81 89 VAL A CA 1
ATOM 700 C C . VAL A 1 89 ? 2.942 -6.280 -9.264 1.00 97.81 89 VAL A C 1
ATOM 702 O O . VAL A 1 89 ? 3.598 -5.708 -10.131 1.00 97.81 89 VAL A O 1
ATOM 705 N N . ALA A 1 90 ? 2.954 -7.608 -9.129 1.00 96.75 90 ALA A N 1
ATOM 706 C CA . ALA A 1 90 ? 3.789 -8.474 -9.956 1.00 96.75 90 ALA A CA 1
ATOM 707 C C . ALA A 1 90 ? 3.445 -8.359 -11.451 1.00 96.75 90 ALA A C 1
ATOM 709 O O . ALA A 1 90 ? 4.342 -8.346 -12.293 1.00 96.75 90 ALA A O 1
ATOM 710 N N . HIS A 1 91 ? 2.16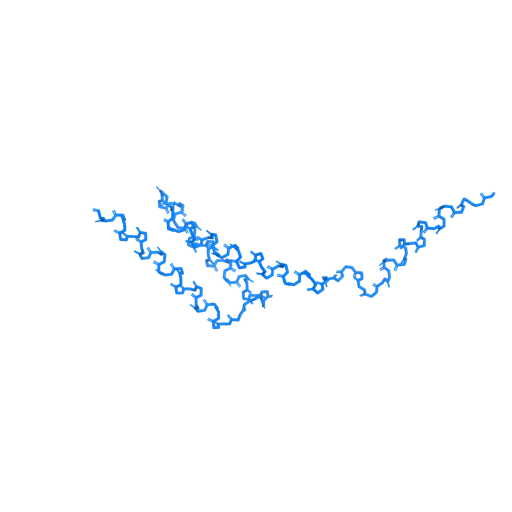2 -8.242 -11.793 1.00 96.56 91 HIS A N 1
ATOM 711 C CA . HIS A 1 91 ? 1.719 -8.004 -13.163 1.00 96.56 91 HIS A CA 1
ATOM 712 C C . HIS A 1 91 ? 2.225 -6.661 -13.712 1.00 96.56 91 HIS A C 1
ATOM 714 O O . HIS A 1 91 ? 2.773 -6.621 -14.816 1.00 96.56 91 HIS A O 1
ATOM 720 N N . ALA A 1 92 ? 2.075 -5.571 -12.953 1.00 95.81 92 ALA A N 1
ATOM 721 C CA . ALA A 1 92 ? 2.536 -4.243 -13.359 1.00 95.81 92 ALA A CA 1
ATOM 722 C C . ALA A 1 92 ? 4.056 -4.207 -13.584 1.00 95.81 92 ALA A C 1
ATOM 724 O O . ALA A 1 92 ? 4.510 -3.703 -14.608 1.00 95.81 92 ALA A O 1
ATOM 725 N N . VAL A 1 93 ? 4.830 -4.829 -12.685 1.00 95.44 93 VAL A N 1
ATOM 726 C CA . VAL A 1 93 ? 6.292 -4.964 -12.806 1.00 95.44 93 VAL A CA 1
ATOM 727 C C . VAL A 1 93 ? 6.679 -5.694 -14.090 1.00 95.44 93 VAL A C 1
ATOM 729 O O . VAL A 1 93 ? 7.508 -5.201 -14.848 1.00 95.44 93 VAL A O 1
ATOM 732 N N . ARG A 1 94 ? 6.068 -6.857 -14.361 1.00 93.00 94 ARG A N 1
ATOM 733 C CA . ARG A 1 94 ? 6.368 -7.632 -15.577 1.00 93.00 94 ARG A CA 1
ATOM 734 C C . ARG A 1 94 ? 6.037 -6.852 -16.846 1.00 93.00 94 ARG A C 1
ATOM 736 O O . ARG A 1 94 ? 6.811 -6.905 -17.791 1.00 93.00 94 ARG A O 1
ATOM 743 N N . SER A 1 95 ? 4.907 -6.146 -16.854 1.00 89.75 95 SER A N 1
ATOM 744 C CA . SER A 1 95 ? 4.459 -5.376 -18.020 1.00 89.75 95 SER A CA 1
ATOM 745 C C . SER A 1 95 ? 5.445 -4.255 -18.351 1.00 89.75 95 SER A C 1
ATOM 747 O O . SER A 1 95 ? 5.908 -4.180 -19.483 1.00 89.75 95 SER A O 1
ATOM 749 N N . GLN A 1 96 ? 5.856 -3.472 -17.347 1.00 87.25 96 GLN A N 1
ATOM 750 C CA . GLN A 1 96 ? 6.822 -2.385 -17.535 1.00 87.25 96 GLN A CA 1
ATOM 751 C C . GLN A 1 96 ? 8.180 -2.892 -18.032 1.00 87.25 96 GLN A C 1
ATOM 753 O O . GLN A 1 96 ? 8.779 -2.299 -18.922 1.00 87.25 96 GLN A O 1
ATOM 758 N N . MET A 1 97 ? 8.665 -4.009 -17.477 1.00 82.25 97 MET A N 1
ATOM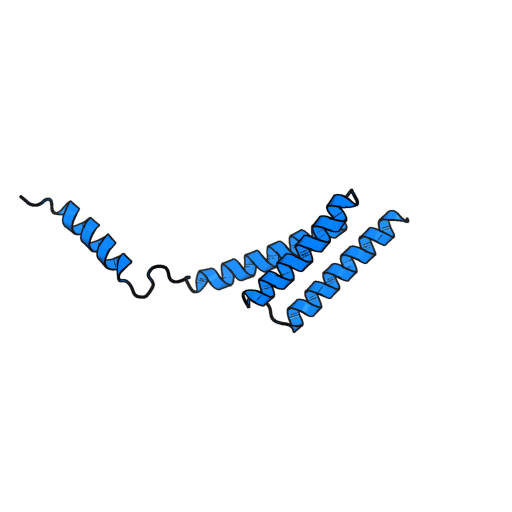 759 C CA . MET A 1 97 ? 9.933 -4.590 -17.917 1.00 82.25 97 MET A CA 1
ATOM 760 C C . MET A 1 97 ? 9.861 -5.096 -19.359 1.00 82.25 97 MET A C 1
ATOM 762 O O . MET A 1 97 ? 10.843 -4.979 -20.073 1.00 82.25 97 MET A O 1
ATOM 766 N N . ILE A 1 98 ? 8.729 -5.655 -19.805 1.00 75.06 98 ILE A N 1
ATOM 767 C CA . ILE A 1 98 ? 8.565 -6.093 -21.201 1.00 75.06 98 ILE A CA 1
ATOM 768 C C . ILE A 1 98 ? 8.573 -4.892 -22.157 1.00 75.06 98 ILE A C 1
ATOM 770 O O . ILE A 1 98 ? 9.201 -4.978 -23.209 1.00 75.06 98 ILE A O 1
ATOM 774 N N . GLU A 1 99 ? 7.918 -3.785 -21.798 1.00 61.75 99 GLU A N 1
ATOM 775 C CA . GLU A 1 99 ? 7.897 -2.564 -22.618 1.00 61.75 99 GLU A CA 1
ATOM 776 C C . GLU A 1 99 ? 9.282 -1.922 -22.777 1.00 61.75 99 GLU A C 1
ATOM 778 O O . GLU A 1 99 ? 9.574 -1.366 -23.829 1.00 61.75 99 GLU A O 1
ATOM 783 N N . GLU A 1 100 ? 10.166 -2.041 -21.785 1.00 54.56 100 GLU A N 1
ATOM 784 C CA . GLU A 1 100 ? 11.536 -1.513 -21.867 1.00 54.56 100 GLU A CA 1
ATOM 785 C C . GLU A 1 100 ? 12.430 -2.293 -22.862 1.00 54.56 100 GLU A C 1
ATOM 787 O O . GLU A 1 100 ? 13.463 -1.783 -23.300 1.00 54.56 100 GLU A O 1
ATOM 792 N N . PHE A 1 101 ? 12.038 -3.518 -23.247 1.00 53.03 101 PHE A N 1
ATOM 793 C CA . PHE A 1 101 ? 12.780 -4.387 -24.176 1.00 53.03 101 PHE A CA 1
ATOM 794 C C . PHE A 1 101 ? 12.119 -4.560 -25.562 1.00 53.03 101 PHE A C 1
ATOM 796 O O . PHE A 1 101 ? 12.599 -5.388 -26.344 1.00 53.03 101 PHE A O 1
ATOM 803 N N . ALA A 1 102 ? 11.036 -3.835 -25.866 1.00 46.94 102 ALA A N 1
ATOM 804 C CA . ALA A 1 102 ? 10.311 -3.883 -27.146 1.00 46.94 102 ALA A CA 1
ATOM 805 C C . ALA A 1 102 ? 10.690 -2.718 -28.076 1.00 46.94 102 ALA A C 1
ATOM 807 O O . ALA A 1 102 ? 10.771 -2.963 -29.304 1.00 46.94 102 ALA A O 1
#

Nearest PDB structures (foldseek):
  8cwo-assembly1_T  TM=6.682E-01  e=1.274E-01  Cutibacterium acnes
  7m4u-assembly1_t  TM=6.356E-01  e=2.193E-01  Acinetobacter baumannii AB0057
  7n30-assembly1_ST  TM=5.832E-01  e=6.158E-01  Escherichia coli K-12
  7y7e-assembly1_T  TM=5.833E-01  e=6.501E-01  Escherichia coli
  8a3l-assembly1_T  TM=5.850E-01  e=9.510E-01  Escherichia coli K-12

Sequence (102 aa):
MRNSNQNNFDQIVTSRLFAADFAQPQIQDFDFYKSKAITQIQSAIQSISSANSPLEFNSAIAQANAFINAALDYEFICLSEKAVWLDKVAHAVRSQMIEEFA

Mean predicted aligned error: 9.38 Å

pLDDT: mean 88.12, std 13.61, range [46.06, 98.5]